Protein AF-A0A1V5P9V6-F1 (afdb_monomer_lite)

Secondary structure (DSSP, 8-state):
-GGGSTTEEEEEEETTTTEEEEEE-TTTS-HHHHHHHHHHTT---S----SSHHHHHHHHHHHHHHHHHHHHHHHHHHGGG-

pLDDT: mean 74.06, std 9.31, range [52.06, 87.69]

Structure (mmCIF, N/CA/C/O backbone):
data_AF-A0A1V5P9V6-F1
#
_entry.id   AF-A0A1V5P9V6-F1
#
loop_
_atom_site.group_PDB
_atom_site.id
_atom_site.type_symbol
_atom_site.label_atom_id
_atom_site.label_alt_id
_atom_site.label_comp_id
_atom_site.label_asym_id
_atom_site.label_entity_id
_atom_site.label_seq_id
_atom_site.pdbx_PDB_ins_code
_atom_site.Cartn_x
_atom_site.Cartn_y
_atom_site.Cartn_z
_atom_site.occupancy
_atom_site.B_iso_or_equiv
_atom_site.auth_seq_id
_atom_site.auth_comp_id
_atom_site.auth_asym_id
_atom_site.auth_atom_id
_atom_site.pdbx_PDB_model_num
ATOM 1 N N . MET A 1 1 ? -11.983 4.224 9.192 1.00 52.06 1 MET A N 1
ATOM 2 C CA . MET A 1 1 ? -11.840 2.811 9.614 1.00 52.06 1 MET A CA 1
ATOM 3 C C . MET A 1 1 ? -11.582 1.971 8.377 1.00 52.06 1 MET A C 1
ATOM 5 O O . MET A 1 1 ? -12.461 1.891 7.531 1.00 52.06 1 MET A O 1
ATOM 9 N N . LEU A 1 2 ? -10.382 1.405 8.245 1.00 58.94 2 LEU A N 1
ATOM 10 C CA . LEU A 1 2 ? -9.967 0.614 7.074 1.00 58.94 2 LEU A CA 1
ATOM 11 C C . LEU A 1 2 ? -10.802 -0.661 6.885 1.00 58.94 2 LEU A C 1
ATOM 13 O O . LEU A 1 2 ? -11.031 -1.071 5.757 1.00 58.94 2 LEU A O 1
ATOM 17 N N . SER A 1 3 ? -11.365 -1.202 7.969 1.00 59.38 3 SER A N 1
ATOM 18 C CA . SER A 1 3 ? -12.276 -2.358 7.965 1.00 59.38 3 SER A CA 1
ATOM 19 C C . SER A 1 3 ? -13.629 -2.114 7.279 1.00 59.38 3 SER A C 1
ATOM 21 O O . SER A 1 3 ? -14.435 -3.030 7.198 1.00 59.38 3 SER A O 1
ATOM 23 N N . LYS A 1 4 ? -13.918 -0.880 6.838 1.00 59.12 4 LYS A N 1
ATOM 24 C CA . LYS A 1 4 ? -15.146 -0.530 6.101 1.00 59.12 4 LYS A CA 1
ATOM 25 C C . LYS A 1 4 ? -14.963 -0.500 4.584 1.00 59.12 4 LYS A C 1
ATOM 27 O O . LYS A 1 4 ? -15.937 -0.254 3.881 1.00 59.12 4 LYS A O 1
ATOM 32 N N . LEU A 1 5 ? -13.741 -0.679 4.086 1.00 67.12 5 LEU A N 1
ATOM 33 C CA . LEU A 1 5 ? -13.511 -0.789 2.651 1.00 67.12 5 LEU A CA 1
ATOM 34 C C . LEU A 1 5 ? -13.962 -2.170 2.172 1.00 67.12 5 LEU A C 1
ATOM 36 O O . LEU A 1 5 ? -13.459 -3.188 2.645 1.00 67.12 5 LEU A O 1
ATOM 40 N N . GLU A 1 6 ? -14.895 -2.193 1.223 1.00 67.06 6 GLU A N 1
ATOM 41 C CA . GLU A 1 6 ? -15.265 -3.414 0.508 1.00 67.06 6 GLU A CA 1
ATOM 42 C C . GLU A 1 6 ? -14.026 -4.009 -0.174 1.00 67.06 6 GLU A C 1
ATOM 44 O O . GLU A 1 6 ? -13.264 -3.297 -0.825 1.00 67.06 6 GLU A O 1
ATOM 49 N N . GLY A 1 7 ? -13.797 -5.307 0.033 1.00 73.38 7 GLY A N 1
ATOM 50 C CA . GLY A 1 7 ? -12.609 -6.016 -0.451 1.00 73.38 7 GLY A CA 1
ATOM 51 C C . GLY A 1 7 ? -11.480 -6.163 0.574 1.00 73.38 7 GLY A C 1
ATOM 52 O O . GLY A 1 7 ? -10.540 -6.905 0.313 1.00 73.38 7 GLY A O 1
ATOM 53 N N . VAL A 1 8 ? -11.550 -5.535 1.752 1.00 77.56 8 VAL A N 1
ATOM 54 C CA . VAL A 1 8 ? -10.571 -5.769 2.828 1.00 77.56 8 VAL A CA 1
ATOM 55 C C . VAL A 1 8 ? -10.978 -6.999 3.644 1.00 77.56 8 VAL A C 1
ATOM 57 O O . VAL A 1 8 ? -12.016 -6.992 4.302 1.00 77.56 8 VAL A O 1
ATOM 60 N N . LYS A 1 9 ? -10.157 -8.054 3.608 1.00 79.44 9 LYS A N 1
ATOM 61 C CA . LYS A 1 9 ? -10.392 -9.317 4.329 1.00 79.44 9 LYS A CA 1
ATOM 62 C C . LYS A 1 9 ? -9.912 -9.236 5.771 1.00 79.44 9 LYS A C 1
ATOM 64 O O . LYS A 1 9 ? -10.626 -9.643 6.685 1.00 79.44 9 LYS A O 1
ATOM 69 N N . GLN A 1 10 ? -8.722 -8.679 5.986 1.00 77.38 10 GLN A N 1
ATOM 70 C CA . GLN A 1 10 ? -8.133 -8.582 7.316 1.00 77.38 10 GLN A CA 1
ATOM 71 C C . GLN A 1 10 ? -7.302 -7.308 7.468 1.00 77.38 10 GLN A C 1
ATOM 73 O O . GLN A 1 10 ? -6.640 -6.855 6.539 1.00 77.38 10 GLN A O 1
ATOM 78 N N . VAL A 1 11 ? -7.333 -6.717 8.662 1.00 81.19 11 VAL A N 1
ATOM 79 C CA . VAL A 1 11 ? -6.508 -5.559 9.020 1.00 81.19 11 VAL A CA 1
ATOM 80 C C . VAL A 1 11 ? -5.860 -5.836 10.364 1.00 81.19 11 VAL A C 1
ATOM 82 O O . VAL A 1 11 ? -6.554 -5.990 11.365 1.00 81.19 11 VAL A O 1
ATOM 85 N N . SER A 1 12 ? -4.535 -5.842 10.385 1.00 81.44 12 SER A N 1
ATOM 86 C CA . SER A 1 12 ? -3.719 -6.014 11.581 1.00 81.44 12 SER A CA 1
ATOM 87 C C . SER A 1 12 ? -2.878 -4.765 11.787 1.00 81.44 12 SER A C 1
ATOM 89 O O . SER A 1 12 ? -2.009 -4.449 10.981 1.00 81.44 12 SER A O 1
ATOM 91 N N . VAL A 1 13 ? -3.131 -4.035 12.871 1.00 80.94 13 VAL A N 1
ATOM 92 C CA . VAL A 1 13 ? -2.374 -2.825 13.217 1.00 80.94 13 VAL A CA 1
ATOM 93 C C . VAL A 1 13 ? -1.515 -3.122 14.433 1.00 80.94 13 VAL A C 1
ATOM 95 O O . VAL A 1 13 ? -2.024 -3.420 15.510 1.00 80.94 13 VAL A O 1
ATOM 98 N N . ASN A 1 14 ? -0.204 -3.027 14.264 1.00 81.38 14 ASN A N 1
ATOM 99 C CA . ASN A 1 14 ? 0.756 -3.129 15.344 1.00 81.38 14 ASN A CA 1
ATOM 100 C C . ASN A 1 14 ? 1.180 -1.721 15.778 1.00 81.38 14 ASN A C 1
ATOM 102 O O . ASN A 1 14 ? 2.109 -1.135 15.221 1.00 81.38 14 ASN A O 1
ATOM 106 N N . LEU A 1 15 ? 0.502 -1.206 16.807 1.00 78.94 15 LEU A N 1
ATOM 107 C CA . LEU A 1 15 ? 0.755 0.117 17.386 1.00 78.94 15 LEU A CA 1
ATOM 108 C C . LEU A 1 15 ? 2.158 0.249 17.998 1.00 78.94 15 LEU A C 1
ATOM 110 O O . LEU A 1 15 ? 2.709 1.341 17.988 1.00 78.94 15 LEU A O 1
ATOM 114 N N . ALA A 1 16 ? 2.757 -0.845 18.482 1.00 81.12 16 ALA A N 1
ATOM 115 C CA . ALA A 1 16 ? 4.100 -0.819 19.068 1.00 81.12 16 ALA A CA 1
ATOM 116 C C . ALA A 1 16 ? 5.199 -0.584 18.020 1.00 81.12 16 ALA A C 1
ATOM 118 O O . ALA A 1 16 ? 6.271 -0.087 18.348 1.00 81.12 16 ALA A O 1
ATOM 119 N N . THR A 1 17 ? 4.934 -0.949 16.764 1.00 80.06 17 THR A N 1
ATOM 120 C CA . THR A 1 17 ? 5.869 -0.761 15.640 1.00 80.06 17 THR A CA 1
ATOM 121 C C . THR A 1 17 ? 5.398 0.286 14.636 1.00 80.06 17 THR A C 1
ATOM 123 O O . THR A 1 17 ? 6.067 0.492 13.629 1.00 80.06 17 THR A O 1
ATOM 126 N N . GLU A 1 18 ? 4.238 0.904 14.878 1.00 80.25 18 GLU A N 1
ATOM 127 C CA . GLU A 1 18 ? 3.568 1.823 13.949 1.00 80.25 18 GLU A CA 1
ATOM 128 C C . GLU A 1 18 ? 3.340 1.217 12.547 1.00 80.25 18 GLU A C 1
ATOM 130 O O . GLU A 1 18 ? 3.288 1.924 11.540 1.00 80.25 18 GLU A O 1
ATOM 135 N N . LYS A 1 19 ? 3.193 -0.113 12.462 1.00 79.81 19 LYS A N 1
ATOM 136 C CA . LYS A 1 19 ? 2.973 -0.840 11.203 1.00 79.81 19 LYS A CA 1
ATOM 137 C C . LYS A 1 19 ? 1.534 -1.319 11.094 1.00 79.81 19 LYS A C 1
ATOM 139 O O . LYS A 1 19 ? 0.954 -1.794 12.067 1.00 79.81 19 LYS A O 1
ATOM 144 N N . ALA A 1 20 ? 0.978 -1.258 9.888 1.00 79.88 20 ALA A N 1
ATOM 145 C CA . ALA A 1 20 ? -0.315 -1.846 9.562 1.00 79.88 20 ALA A CA 1
ATOM 146 C C . ALA A 1 20 ? -0.151 -2.839 8.408 1.00 79.88 20 ALA A C 1
ATOM 148 O O . ALA A 1 20 ? 0.375 -2.484 7.356 1.00 79.88 20 ALA A O 1
ATOM 149 N N . ALA A 1 21 ? -0.606 -4.069 8.617 1.00 80.94 21 ALA A N 1
ATOM 150 C CA . ALA A 1 21 ? -0.744 -5.093 7.595 1.00 80.94 21 ALA A CA 1
ATOM 151 C C . ALA A 1 21 ? -2.218 -5.182 7.194 1.00 80.94 21 ALA A C 1
ATOM 153 O O . ALA A 1 21 ? -3.101 -5.272 8.050 1.00 80.94 21 ALA A O 1
ATOM 154 N N . VAL A 1 22 ? -2.488 -5.119 5.894 1.00 80.44 22 VAL A N 1
ATOM 155 C CA . VAL A 1 22 ? -3.845 -5.157 5.347 1.00 80.44 22 VAL A CA 1
ATOM 156 C C . VAL A 1 22 ? -3.894 -6.249 4.296 1.00 80.44 22 VAL A C 1
ATOM 158 O O . VAL A 1 22 ? -3.201 -6.163 3.287 1.00 80.44 22 VAL A O 1
ATOM 161 N N . GLU A 1 23 ? -4.727 -7.250 4.537 1.00 81.81 23 GLU A N 1
ATOM 162 C CA . GLU A 1 23 ? -5.066 -8.274 3.563 1.00 81.81 23 GLU A CA 1
ATOM 163 C C . GLU A 1 23 ? -6.320 -7.828 2.816 1.00 81.81 23 GLU A C 1
ATOM 165 O O . GLU A 1 23 ? -7.374 -7.579 3.416 1.00 81.81 23 GLU A O 1
ATOM 170 N N . TYR A 1 24 ? -6.196 -7.678 1.504 1.00 81.19 24 TYR A N 1
ATOM 171 C CA . TYR A 1 24 ? -7.257 -7.174 0.649 1.00 81.19 24 TYR A CA 1
ATOM 172 C C . TYR A 1 24 ? -7.322 -7.958 -0.652 1.00 81.19 24 TYR A C 1
ATOM 174 O O . TYR A 1 24 ? -6.357 -8.596 -1.062 1.00 81.19 24 TYR A O 1
ATOM 182 N N . ASP A 1 25 ? -8.482 -7.903 -1.286 1.00 81.31 25 ASP A N 1
ATOM 183 C CA . ASP A 1 25 ? -8.725 -8.532 -2.567 1.00 81.31 25 ASP A CA 1
ATOM 184 C C . ASP A 1 25 ? -8.407 -7.546 -3.706 1.00 81.31 25 ASP A C 1
ATOM 186 O O . ASP A 1 25 ? -9.127 -6.550 -3.854 1.00 81.31 25 ASP A O 1
ATOM 190 N N . PRO A 1 26 ? -7.334 -7.763 -4.491 1.00 75.69 26 PRO A N 1
ATOM 191 C CA . PRO A 1 26 ? -6.906 -6.825 -5.526 1.00 75.69 26 PRO A CA 1
ATOM 192 C C . PRO A 1 26 ? -7.888 -6.727 -6.703 1.00 75.69 26 PRO A C 1
ATOM 194 O O . PRO A 1 26 ? -7.844 -5.736 -7.438 1.00 75.69 26 PRO A O 1
ATOM 197 N N . GLU A 1 27 ? -8.786 -7.705 -6.876 1.00 77.81 27 G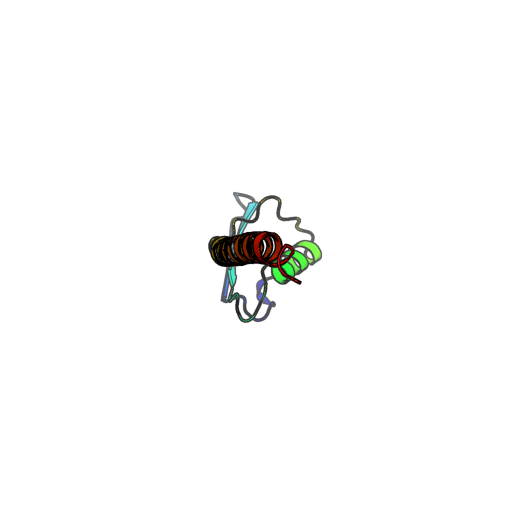LU A N 1
ATOM 198 C CA . GLU A 1 27 ? -9.847 -7.656 -7.890 1.00 77.81 27 GLU A CA 1
ATOM 199 C C . GLU A 1 27 ? -10.988 -6.713 -7.485 1.00 77.81 27 GLU A C 1
ATOM 201 O O . GLU A 1 27 ? -11.611 -6.078 -8.337 1.00 77.81 27 GLU A O 1
ATOM 206 N N . VAL A 1 28 ? -11.232 -6.577 -6.177 1.00 77.00 28 VAL A N 1
ATOM 207 C CA . VAL A 1 28 ? -12.320 -5.758 -5.619 1.00 77.00 28 VAL A CA 1
ATOM 208 C C . VAL A 1 28 ? -11.833 -4.359 -5.248 1.00 77.00 28 VAL A C 1
ATOM 210 O O .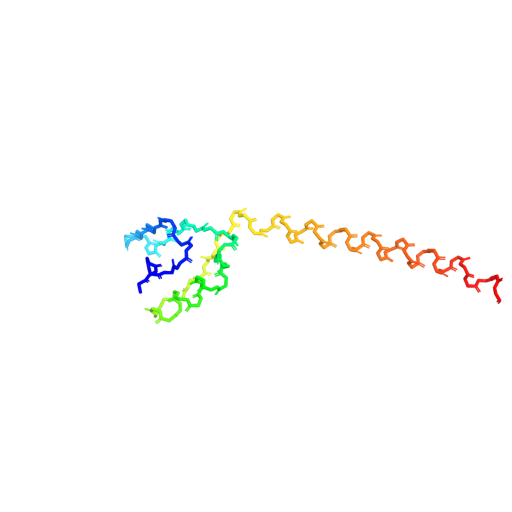 VAL A 1 28 ? -12.515 -3.367 -5.514 1.00 77.00 28 VAL A O 1
ATOM 213 N N . VAL A 1 29 ? -10.642 -4.247 -4.653 1.00 77.38 29 VAL A N 1
ATOM 214 C CA . VAL A 1 29 ? -10.093 -2.976 -4.178 1.00 77.38 29 VAL A CA 1
ATOM 215 C C . VAL A 1 29 ? -8.630 -2.822 -4.566 1.00 77.38 29 VAL A C 1
ATOM 217 O O . VAL A 1 29 ? -7.771 -3.647 -4.280 1.00 77.38 29 VAL A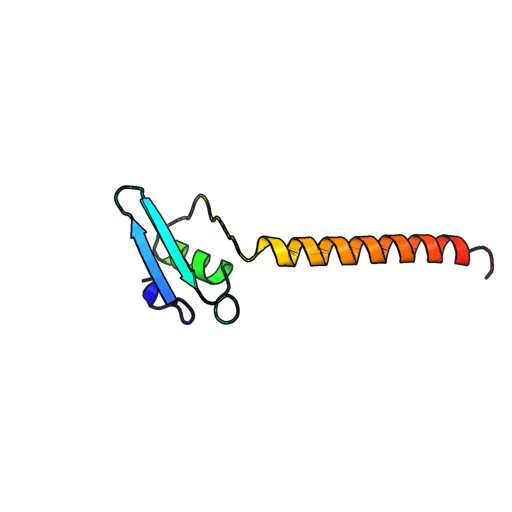 O 1
ATOM 220 N N . LYS A 1 30 ? -8.318 -1.698 -5.214 1.00 77.56 30 LYS A N 1
ATOM 221 C CA . LYS A 1 30 ? -6.939 -1.369 -5.580 1.00 77.56 30 LYS A CA 1
ATOM 222 C C . LYS A 1 30 ? -6.190 -0.795 -4.391 1.00 77.56 30 LYS A C 1
ATOM 224 O O . LYS A 1 30 ? -6.733 0.018 -3.638 1.00 77.56 30 LYS A O 1
ATOM 229 N N . LEU A 1 31 ? -4.890 -1.068 -4.340 1.00 75.56 31 LEU A N 1
ATOM 230 C CA . LEU A 1 31 ? -3.981 -0.461 -3.373 1.00 75.56 31 LEU A CA 1
ATOM 231 C C . LEU A 1 31 ? -4.122 1.069 -3.290 1.00 75.56 31 LEU A C 1
ATOM 233 O O . LEU A 1 31 ? -4.113 1.639 -2.203 1.00 75.56 31 LEU A O 1
ATOM 237 N N . SER A 1 32 ? -4.288 1.753 -4.427 1.00 76.19 32 SER A N 1
ATOM 238 C CA . SER A 1 32 ? -4.459 3.212 -4.459 1.00 76.19 32 SER A CA 1
ATOM 239 C C . SER A 1 32 ? -5.676 3.683 -3.654 1.00 76.19 32 SER A C 1
ATOM 241 O O . SER A 1 32 ? -5.607 4.727 -3.013 1.00 76.19 32 SER A O 1
ATOM 243 N N . ALA A 1 33 ? -6.769 2.914 -3.650 1.00 78.19 33 ALA A N 1
ATOM 244 C CA . ALA A 1 33 ? -7.973 3.218 -2.877 1.00 78.19 33 ALA A CA 1
ATOM 245 C C . ALA A 1 33 ? -7.769 2.963 -1.375 1.00 78.19 33 ALA A C 1
ATOM 247 O O . ALA A 1 33 ? -8.245 3.740 -0.542 1.00 78.19 33 ALA A O 1
ATOM 248 N N . ILE A 1 34 ? -7.008 1.918 -1.034 1.00 77.56 34 ILE A N 1
ATOM 249 C CA . ILE A 1 34 ? -6.594 1.632 0.344 1.00 77.56 34 ILE A CA 1
ATOM 250 C C . ILE A 1 34 ? -5.737 2.782 0.861 1.00 77.56 34 ILE A C 1
ATOM 252 O O . ILE A 1 34 ? -6.068 3.363 1.891 1.00 77.56 34 ILE A O 1
ATOM 256 N N . LYS A 1 35 ? -4.711 3.188 0.106 1.00 77.75 35 LYS A N 1
ATOM 257 C CA . LYS A 1 35 ? -3.859 4.335 0.436 1.00 77.75 35 LYS A CA 1
ATOM 258 C C . LYS A 1 35 ? -4.689 5.594 0.697 1.00 77.75 35 LYS A C 1
ATOM 260 O O . LYS A 1 35 ? -4.541 6.202 1.750 1.00 77.75 35 LYS A O 1
ATOM 265 N N . LEU A 1 36 ? -5.627 5.914 -0.195 1.00 79.81 36 LEU A N 1
ATOM 266 C CA . LEU A 1 36 ? -6.518 7.068 -0.050 1.00 79.81 36 LEU A CA 1
ATOM 267 C C . LEU A 1 36 ? -7.366 7.008 1.226 1.00 79.81 36 LEU A C 1
ATOM 269 O O . LEU A 1 36 ? -7.614 8.032 1.856 1.00 79.81 36 LEU A O 1
ATOM 273 N N . SER A 1 37 ? -7.822 5.819 1.618 1.00 78.06 37 SER A N 1
ATOM 274 C CA . SER A 1 37 ? -8.547 5.641 2.879 1.00 78.06 37 SER A CA 1
ATOM 275 C C . SER A 1 37 ? -7.658 5.783 4.109 1.00 78.06 37 SER A C 1
ATOM 277 O O . SER A 1 37 ? -8.118 6.326 5.112 1.00 78.06 37 SER A O 1
ATOM 279 N N . ILE A 1 38 ? -6.404 5.325 4.042 1.00 77.44 38 ILE A N 1
ATOM 280 C CA . ILE A 1 38 ? -5.411 5.525 5.107 1.00 77.44 38 ILE A CA 1
ATOM 281 C C . ILE A 1 38 ? -5.114 7.029 5.252 1.00 77.44 38 ILE A C 1
ATOM 283 O O . ILE A 1 38 ? -5.181 7.560 6.360 1.00 77.44 38 ILE A O 1
ATOM 287 N N . GLU A 1 39 ? -4.924 7.737 4.134 1.00 80.50 39 GLU A N 1
ATOM 288 C CA . GLU A 1 39 ? -4.704 9.191 4.101 1.00 80.50 39 GLU A CA 1
ATOM 289 C C . GLU A 1 39 ? -5.909 9.965 4.649 1.00 80.50 39 GLU A C 1
ATOM 291 O O . GLU A 1 39 ? -5.750 10.851 5.487 1.00 80.50 39 GLU A O 1
ATOM 296 N N . LYS A 1 40 ? -7.136 9.5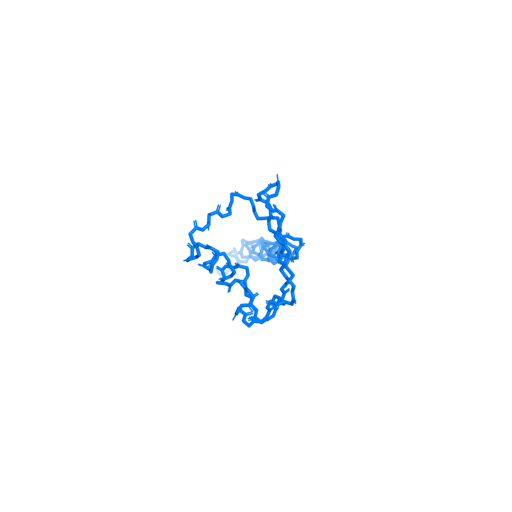81 4.271 1.00 78.75 40 LYS A N 1
ATOM 297 C CA . LYS A 1 40 ? -8.373 10.149 4.840 1.00 78.75 40 LYS A CA 1
ATOM 298 C C . LYS A 1 40 ? -8.529 9.883 6.336 1.00 78.75 40 LYS A C 1
ATOM 300 O O . LYS A 1 40 ? -9.210 10.645 7.015 1.00 78.75 40 LYS A O 1
ATOM 305 N N . ALA A 1 41 ? -7.933 8.809 6.847 1.00 74.62 41 ALA A N 1
ATOM 306 C CA . ALA A 1 41 ? -7.898 8.521 8.275 1.00 74.62 41 ALA A CA 1
ATOM 307 C C . ALA A 1 41 ? -6.821 9.331 9.023 1.00 74.62 41 ALA A C 1
ATOM 309 O O . ALA A 1 41 ? -6.733 9.209 10.241 1.00 74.62 41 ALA A O 1
ATOM 310 N N . GLY A 1 42 ? -6.032 10.155 8.322 1.00 72.88 42 GLY A N 1
ATOM 311 C CA . GLY A 1 42 ? -4.982 10.995 8.901 1.00 72.88 42 GLY A CA 1
ATOM 312 C C . GLY A 1 42 ? -3.611 10.323 8.979 1.00 72.88 42 GLY A C 1
ATOM 313 O O . GLY A 1 42 ? -2.703 10.875 9.593 1.00 72.88 42 GLY A O 1
ATOM 314 N N . TYR A 1 43 ? -3.443 9.152 8.359 1.00 72.88 43 TYR A N 1
ATOM 315 C CA . TYR A 1 43 ? -2.184 8.412 8.358 1.00 72.88 43 TYR A CA 1
ATOM 316 C C . TYR A 1 43 ? -1.549 8.458 6.965 1.00 72.88 43 TYR A C 1
ATOM 318 O O . TYR A 1 43 ? -2.212 8.216 5.962 1.00 72.88 43 TYR A O 1
ATOM 326 N N . ILE A 1 44 ? -0.251 8.752 6.883 1.00 72.12 44 ILE A N 1
ATOM 327 C CA . ILE A 1 44 ? 0.486 8.766 5.612 1.00 72.12 44 ILE A CA 1
ATOM 328 C C . ILE A 1 44 ? 1.433 7.563 5.616 1.00 72.12 44 ILE A C 1
ATOM 330 O O . ILE A 1 44 ? 2.436 7.586 6.335 1.00 72.12 44 ILE A O 1
ATOM 334 N N . PRO A 1 45 ? 1.140 6.491 4.860 1.00 68.25 45 PRO A N 1
ATOM 335 C CA . PRO A 1 45 ? 2.015 5.330 4.818 1.00 68.25 45 PRO A CA 1
ATOM 336 C C . PRO A 1 45 ? 3.331 5.702 4.121 1.00 68.25 45 PRO A C 1
ATOM 338 O O . PRO A 1 45 ? 3.348 6.061 2.944 1.00 68.25 45 PRO A O 1
ATOM 341 N N . LYS A 1 46 ? 4.439 5.637 4.869 1.00 68.50 46 LYS A N 1
ATOM 342 C CA . LYS A 1 46 ? 5.787 5.999 4.395 1.00 68.50 46 LYS A CA 1
ATOM 343 C C . LYS A 1 46 ? 6.392 4.941 3.465 1.00 68.50 46 LYS A C 1
ATOM 345 O O . LYS A 1 46 ? 7.108 5.285 2.532 1.00 68.50 46 LYS A O 1
ATOM 350 N N . THR A 1 47 ? 6.056 3.678 3.712 1.00 64.81 47 THR A N 1
ATOM 351 C CA . THR A 1 47 ? 6.499 2.512 2.946 1.00 64.81 47 THR A CA 1
ATOM 352 C C . THR A 1 47 ? 5.292 1.608 2.746 1.00 64.81 47 THR A C 1
ATOM 354 O O . THR A 1 47 ? 4.614 1.276 3.716 1.00 64.81 47 THR A O 1
ATOM 357 N N . ILE A 1 48 ? 5.004 1.241 1.498 1.00 68.69 48 ILE A N 1
ATOM 358 C CA . ILE A 1 48 ? 3.963 0.266 1.172 1.00 68.69 48 ILE A CA 1
ATOM 359 C C . ILE A 1 48 ? 4.639 -0.857 0.398 1.00 68.69 48 ILE A C 1
ATOM 361 O O . ILE A 1 48 ? 4.949 -0.705 -0.781 1.00 68.69 48 ILE A O 1
ATOM 365 N N . GLU A 1 49 ? 4.892 -1.965 1.080 1.00 67.56 49 GLU A N 1
ATOM 366 C CA . GLU A 1 49 ? 5.415 -3.178 0.462 1.00 67.56 49 GLU A CA 1
ATOM 367 C C . GLU A 1 49 ? 4.219 -3.926 -0.136 1.00 67.56 49 GLU A C 1
ATOM 369 O O . GLU A 1 49 ? 3.337 -4.376 0.592 1.00 67.56 49 GLU A O 1
ATOM 374 N N . ASN A 1 50 ? 4.133 -3.968 -1.467 1.00 65.69 50 ASN A N 1
ATOM 375 C CA . ASN A 1 50 ? 3.133 -4.770 -2.169 1.00 65.69 50 ASN A CA 1
ATOM 376 C C . ASN A 1 50 ? 3.798 -6.007 -2.720 1.00 65.69 50 ASN A C 1
ATOM 378 O O . ASN A 1 50 ? 4.633 -5.901 -3.613 1.00 65.69 50 ASN A O 1
ATOM 382 N N . THR A 1 51 ? 3.397 -7.161 -2.209 1.00 61.28 51 THR A N 1
ATOM 383 C CA . THR A 1 51 ? 3.903 -8.442 -2.690 1.00 61.28 51 THR A CA 1
ATOM 384 C C . THR A 1 51 ? 3.269 -8.827 -4.035 1.00 61.28 51 THR A C 1
ATOM 386 O O . THR A 1 51 ? 3.958 -9.407 -4.860 1.00 61.28 51 THR A O 1
ATOM 389 N N . ASP A 1 52 ? 2.027 -8.409 -4.319 1.00 58.62 52 ASP A N 1
ATOM 390 C CA . ASP A 1 52 ? 1.264 -8.890 -5.488 1.00 58.62 52 ASP A CA 1
ATOM 391 C C . ASP A 1 52 ? 1.281 -7.981 -6.736 1.00 58.62 52 ASP A C 1
ATOM 393 O O . ASP A 1 52 ? 1.072 -8.447 -7.853 1.00 58.62 52 ASP A O 1
ATOM 397 N N . VAL A 1 53 ? 1.486 -6.666 -6.592 1.00 56.09 53 VAL A N 1
ATOM 398 C CA . VAL A 1 53 ? 1.226 -5.707 -7.697 1.00 56.09 53 VAL A CA 1
ATOM 399 C C . VAL A 1 53 ? 2.441 -5.488 -8.610 1.00 56.09 53 VAL A C 1
ATOM 401 O O . VAL A 1 53 ? 2.285 -5.085 -9.767 1.00 56.09 53 VAL A O 1
ATOM 404 N N . ASP A 1 54 ? 3.654 -5.753 -8.126 1.00 54.78 54 ASP A N 1
ATOM 405 C CA . ASP A 1 54 ? 4.873 -5.450 -8.885 1.00 54.78 54 ASP A CA 1
ATOM 406 C C . ASP A 1 54 ? 5.142 -6.465 -10.012 1.00 54.78 54 ASP A C 1
ATOM 408 O O . ASP A 1 54 ? 5.673 -6.103 -11.064 1.00 54.78 54 ASP A O 1
ATOM 412 N N . GLU A 1 55 ? 4.694 -7.714 -9.864 1.00 54.41 55 GLU A N 1
ATOM 413 C CA . GLU A 1 55 ? 4.951 -8.757 -10.864 1.00 54.41 55 GLU A CA 1
ATOM 414 C C . GLU A 1 55 ? 4.168 -8.549 -12.172 1.00 54.41 55 GLU A C 1
ATOM 416 O O . GLU A 1 55 ? 4.707 -8.778 -13.259 1.00 54.41 55 GLU A O 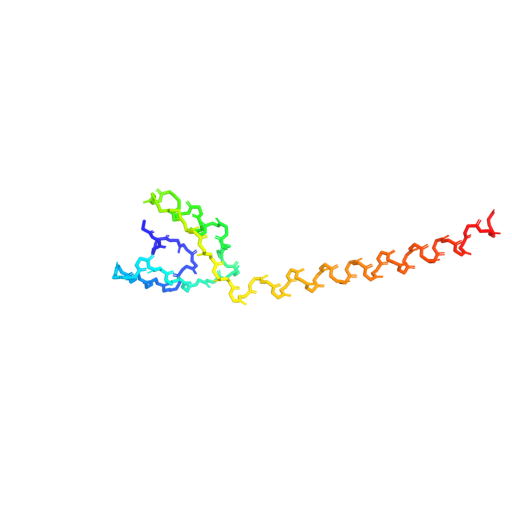1
ATOM 421 N N . ASP A 1 56 ? 2.927 -8.060 -12.104 1.00 56.16 56 ASP A N 1
ATOM 422 C CA . ASP A 1 56 ? 2.061 -7.914 -13.285 1.00 56.16 56 ASP A CA 1
ATOM 423 C C . ASP A 1 56 ? 2.442 -6.687 -14.136 1.00 56.16 56 ASP A C 1
ATOM 425 O O . ASP A 1 56 ? 2.445 -6.719 -15.373 1.00 56.16 56 ASP A O 1
ATOM 429 N N . ARG A 1 57 ? 2.843 -5.590 -13.476 1.00 61.59 57 ARG A N 1
ATOM 430 C CA . ARG A 1 57 ? 3.257 -4.354 -14.155 1.00 61.59 57 ARG A CA 1
ATOM 431 C C . ARG A 1 57 ? 4.613 -4.517 -14.839 1.00 61.59 57 ARG A C 1
ATOM 433 O O . ARG A 1 57 ? 4.762 -4.113 -15.992 1.00 61.59 57 ARG A O 1
ATOM 440 N N . GLN A 1 58 ? 5.569 -5.181 -14.187 1.00 60.09 58 GLN A N 1
ATOM 441 C CA . GLN A 1 58 ? 6.879 -5.435 -14.785 1.00 60.09 58 GLN A CA 1
ATOM 442 C C . GLN A 1 58 ? 6.818 -6.380 -15.994 1.00 60.09 58 GLN A C 1
ATOM 444 O O . GLN A 1 58 ? 7.617 -6.226 -16.922 1.00 60.09 58 GLN A O 1
ATOM 449 N N . GLN A 1 59 ? 5.888 -7.340 -16.017 1.00 63.62 59 GLN A N 1
ATOM 450 C CA . GLN A 1 59 ? 5.715 -8.240 -17.162 1.00 63.62 59 GLN A CA 1
ATOM 451 C C . GLN A 1 59 ? 5.142 -7.502 -18.377 1.00 63.62 59 GLN A C 1
ATOM 453 O O . GLN A 1 59 ? 5.762 -7.519 -19.445 1.00 63.62 59 GLN A O 1
ATOM 458 N N . LYS A 1 60 ? 4.056 -6.736 -18.197 1.00 67.69 60 LYS A N 1
ATOM 459 C CA . LYS A 1 60 ? 3.424 -5.963 -19.283 1.00 67.69 60 LYS A CA 1
ATOM 460 C C . LYS A 1 60 ? 4.379 -4.962 -19.932 1.00 67.69 60 LYS A C 1
ATOM 462 O O . LYS A 1 60 ? 4.391 -4.803 -21.154 1.00 67.69 60 LYS A O 1
ATOM 467 N N . GLU A 1 61 ? 5.217 -4.295 -19.140 1.00 73.31 61 GLU A N 1
ATOM 468 C CA . GLU A 1 61 ? 6.177 -3.319 -19.668 1.00 73.31 61 GLU A CA 1
ATOM 469 C C . GLU A 1 61 ? 7.285 -3.975 -20.513 1.00 73.31 61 GLU A C 1
ATOM 471 O O . GLU A 1 61 ? 7.689 -3.422 -21.544 1.00 73.31 61 GLU A O 1
ATOM 476 N N . LYS A 1 62 ? 7.739 -5.179 -20.137 1.00 74.69 62 LYS A N 1
ATOM 477 C CA . LYS A 1 62 ? 8.735 -5.945 -20.907 1.00 74.69 62 LYS A CA 1
ATOM 478 C C . LYS A 1 62 ? 8.173 -6.417 -22.249 1.00 74.69 62 LYS A C 1
ATOM 480 O O . LYS A 1 62 ? 8.850 -6.273 -23.271 1.00 74.69 62 LYS A O 1
ATOM 485 N N . GLU A 1 63 ? 6.935 -6.904 -22.268 1.00 78.94 63 GLU A N 1
ATOM 486 C CA . GLU A 1 63 ? 6.270 -7.369 -23.491 1.00 78.94 63 GLU A CA 1
ATOM 487 C C . GLU A 1 63 ? 6.046 -6.232 -24.496 1.00 78.94 63 GLU A C 1
ATOM 489 O O . GLU A 1 63 ? 6.387 -6.356 -25.678 1.00 78.94 63 GLU A O 1
ATOM 494 N N . ILE A 1 64 ? 5.569 -5.074 -24.023 1.00 80.94 64 ILE A N 1
ATOM 495 C CA . ILE A 1 64 ? 5.359 -3.892 -24.871 1.00 80.94 64 ILE A CA 1
ATOM 496 C C . ILE A 1 64 ? 6.687 -3.410 -25.467 1.00 80.94 64 ILE A C 1
ATOM 498 O O . ILE A 1 64 ? 6.746 -3.023 -26.639 1.00 80.94 64 ILE A O 1
ATOM 502 N N . ARG A 1 65 ? 7.774 -3.437 -24.687 1.00 84.12 65 ARG A N 1
ATOM 503 C CA . ARG A 1 65 ? 9.092 -3.003 -25.164 1.00 84.12 65 ARG A CA 1
ATOM 504 C C . ARG A 1 65 ? 9.640 -3.936 -26.239 1.00 84.12 65 ARG A C 1
ATOM 506 O O . ARG A 1 65 ? 10.122 -3.451 -27.262 1.00 84.12 65 ARG A O 1
ATOM 513 N N . ALA A 1 66 ? 9.523 -5.249 -26.043 1.00 84.69 66 ALA A N 1
ATOM 514 C CA . ALA A 1 66 ? 9.933 -6.234 -27.039 1.00 84.69 66 ALA A CA 1
ATOM 515 C C . ALA A 1 66 ? 9.152 -6.063 -28.353 1.00 84.69 66 ALA A C 1
ATOM 517 O O . ALA A 1 66 ? 9.746 -6.065 -29.434 1.00 84.69 66 ALA A O 1
ATOM 518 N N . MET A 1 67 ? 7.839 -5.832 -28.270 1.00 86.12 67 MET A N 1
ATOM 519 C CA . MET A 1 67 ? 6.990 -5.605 -29.442 1.00 86.12 67 MET A CA 1
ATOM 520 C C . MET A 1 67 ? 7.375 -4.326 -30.203 1.00 86.12 67 MET A C 1
ATOM 522 O O . MET A 1 67 ? 7.509 -4.360 -31.426 1.00 86.12 67 MET A O 1
ATOM 526 N N . LYS A 1 68 ? 7.640 -3.217 -29.496 1.00 85.81 68 LYS A N 1
ATOM 527 C CA . LYS A 1 68 ? 8.080 -1.950 -30.112 1.00 85.81 68 LYS A CA 1
ATOM 528 C C . LYS A 1 68 ? 9.414 -2.079 -30.847 1.00 85.81 68 LYS A C 1
ATOM 530 O O . LYS A 1 68 ? 9.548 -1.543 -31.942 1.00 85.81 68 LYS A O 1
ATOM 535 N N . VAL A 1 69 ? 10.386 -2.799 -30.281 1.00 86.06 69 VAL A N 1
ATOM 536 C CA . VAL A 1 69 ? 11.692 -3.010 -30.933 1.00 86.06 69 VAL A CA 1
ATOM 537 C C . VAL A 1 69 ? 11.527 -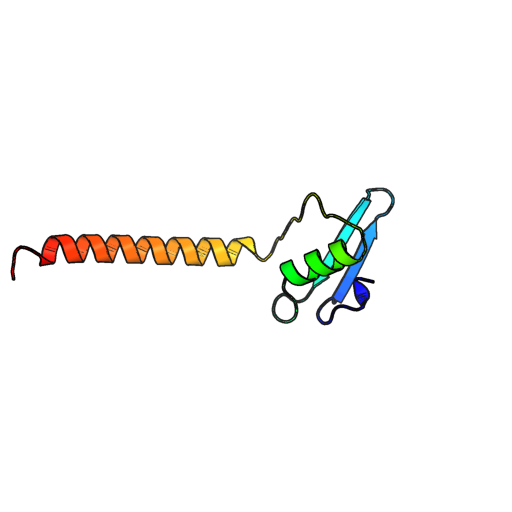3.793 -32.234 1.00 86.06 69 VAL A C 1
ATOM 539 O O . VAL A 1 69 ? 12.045 -3.375 -33.265 1.00 86.06 69 VAL A O 1
ATOM 542 N N . ARG A 1 70 ? 10.754 -4.886 -32.218 1.00 84.75 70 ARG A N 1
ATOM 543 C CA . ARG A 1 70 ? 10.495 -5.698 -33.421 1.00 84.75 70 ARG A CA 1
ATOM 544 C C . ARG A 1 70 ? 9.763 -4.900 -34.500 1.00 84.75 70 ARG A C 1
ATOM 546 O O . ARG A 1 70 ? 10.099 -5.028 -35.672 1.00 84.75 70 ARG A O 1
ATOM 553 N N . PHE A 1 71 ? 8.817 -4.049 -34.103 1.00 87.69 71 PHE A N 1
ATOM 554 C CA . PHE A 1 71 ? 8.096 -3.168 -35.019 1.00 87.69 71 PHE A CA 1
ATOM 555 C C . PHE A 1 71 ? 9.019 -2.137 -35.686 1.00 87.69 71 PHE A C 1
ATOM 557 O O . PHE A 1 71 ? 8.977 -1.986 -36.902 1.00 87.69 71 PHE A O 1
ATOM 564 N N . ILE A 1 72 ? 9.888 -1.470 -34.917 1.00 87.25 72 ILE A N 1
ATOM 565 C CA . ILE A 1 72 ? 10.832 -0.473 -35.451 1.00 87.25 72 ILE A CA 1
ATOM 566 C C . ILE A 1 72 ? 11.848 -1.129 -36.392 1.00 87.25 72 ILE A C 1
ATOM 568 O O . ILE A 1 72 ? 12.106 -0.592 -37.465 1.00 87.25 72 ILE A O 1
ATOM 572 N N . VAL A 1 73 ? 12.377 -2.302 -36.024 1.00 86.62 73 VAL A N 1
ATOM 573 C CA . VAL A 1 73 ? 13.288 -3.071 -36.887 1.00 86.62 73 VAL A CA 1
ATOM 574 C C . VAL A 1 73 ? 12.582 -3.468 -38.187 1.00 86.62 73 VAL A C 1
ATOM 576 O O . VAL A 1 73 ? 13.120 -3.253 -39.264 1.00 86.62 73 VAL A O 1
ATOM 579 N N . ALA A 1 74 ? 11.353 -3.983 -38.132 1.00 82.94 74 ALA A N 1
ATOM 580 C CA . ALA A 1 74 ? 10.613 -4.320 -39.349 1.00 82.94 74 ALA A CA 1
ATOM 581 C C . ALA A 1 74 ? 10.332 -3.082 -40.225 1.00 82.94 74 ALA A C 1
ATOM 583 O O . ALA A 1 74 ? 10.530 -3.128 -41.438 1.00 82.94 74 ALA A O 1
ATOM 584 N N . ALA A 1 75 ? 9.938 -1.957 -39.619 1.00 85.81 75 ALA A N 1
ATOM 585 C CA . ALA A 1 75 ? 9.678 -0.707 -40.329 1.00 85.81 75 ALA A CA 1
ATOM 586 C C . ALA A 1 75 ? 10.938 -0.147 -41.014 1.00 85.81 75 ALA A C 1
ATOM 588 O O . ALA A 1 75 ? 10.858 0.313 -42.152 1.00 85.81 75 ALA A O 1
ATOM 589 N N . SER A 1 76 ? 12.111 -0.236 -40.373 1.00 83.56 76 SER A N 1
ATOM 590 C CA . SER A 1 76 ? 13.369 0.251 -40.957 1.00 83.56 76 SER A CA 1
ATOM 591 C C . SER A 1 76 ? 13.825 -0.562 -42.172 1.00 83.56 76 SER A C 1
ATOM 593 O O . SER A 1 76 ? 14.425 -0.002 -43.083 1.00 83.56 76 SER A O 1
ATOM 595 N N . PHE A 1 77 ? 13.524 -1.864 -42.210 1.00 78.88 77 PHE A N 1
ATOM 596 C CA . PHE A 1 77 ? 13.819 -2.731 -43.359 1.00 78.88 77 PHE A CA 1
ATOM 597 C C . PHE A 1 77 ? 12.746 -2.676 -44.465 1.00 78.88 77 PHE A C 1
ATOM 599 O O . PHE A 1 77 ? 13.022 -3.112 -45.578 1.00 78.88 77 PHE A O 1
ATOM 606 N N . GLY A 1 78 ? 11.549 -2.143 -44.187 1.00 70.31 78 GLY A N 1
ATOM 607 C CA . GLY A 1 78 ? 10.459 -1.995 -45.166 1.00 70.31 78 GLY A CA 1
ATOM 608 C C . GLY A 1 78 ? 10.462 -0.673 -45.947 1.00 70.31 78 GLY A C 1
ATOM 609 O O . GLY A 1 78 ? 9.967 -0.625 -47.067 1.00 70.31 78 GLY A O 1
ATOM 610 N N . LEU A 1 79 ? 11.055 0.387 -45.387 1.00 66.06 79 LEU A N 1
ATOM 611 C CA . LEU A 1 79 ? 11.173 1.709 -46.021 1.00 66.06 79 LEU A CA 1
ATOM 612 C C . LEU A 1 79 ? 11.996 1.784 -47.330 1.00 66.06 79 LEU A C 1
ATOM 614 O O . LEU A 1 79 ? 11.678 2.654 -48.134 1.00 66.06 79 LEU A O 1
ATOM 618 N N . PRO A 1 80 ? 13.015 0.943 -47.605 1.00 71.69 80 PRO A N 1
ATOM 619 C CA . PRO A 1 80 ? 13.796 1.063 -48.837 1.00 71.69 80 PRO A CA 1
ATOM 620 C C . PRO A 1 80 ? 13.185 0.362 -50.069 1.00 71.69 80 PRO A C 1
ATOM 622 O O . PRO A 1 80 ? 13.865 0.287 -51.090 1.00 71.69 80 PRO A O 1
ATOM 625 N N . LEU A 1 81 ? 11.948 -0.158 -50.008 1.00 58.25 81 LEU A N 1
ATOM 626 C CA . LEU A 1 81 ? 11.309 -0.889 -51.122 1.00 58.25 81 LEU A CA 1
ATOM 627 C C . LEU A 1 81 ? 9.926 -0.360 -51.568 1.00 58.25 81 LEU A C 1
ATOM 629 O O . LEU A 1 81 ? 9.250 -1.052 -52.333 1.00 58.25 81 LEU A O 1
ATOM 633 N N . LEU A 1 82 ? 9.506 0.835 -51.130 1.00 56.53 82 LEU A N 1
ATOM 634 C CA . LEU A 1 82 ? 8.280 1.502 -51.601 1.00 56.53 82 LEU A CA 1
ATOM 635 C C . LEU A 1 82 ? 8.589 2.781 -52.389 1.00 56.53 82 LEU A C 1
ATOM 637 O O . LEU A 1 82 ? 9.530 3.497 -51.982 1.00 56.53 82 LEU A O 1
#

Sequence (82 aa):
MLSKLEGVKQVSVNLATEKAAVEYDPEVVKLSAIKLSIEKAGYIPKTIENTDVDEDRQQKEKEIRAMKVRFIVAASFGLPLL

Foldseek 3Di:
DLVPDPFWPDWDADPVVRDIDTDGDCVRDPPVVSQVVCVVVVHHDPDDDDPPPPVVVVVVVVVVVVVVVVVVVVVVVPVVPD

Radius of gyration: 20.94 Å; chains: 1; bounding box: 29×20×71 Å